Protein AF-A0A7S1BU25-F1 (afdb_monomer)

Radius of gyration: 15.6 Å; Cα contacts (8 Å, |Δi|>4): 231; chains: 1; bounding box: 51×34×41 Å

Organism: NCBI:txid216773

InterPro domains:
  IPR015943 WD40/YVTN repeat-like-containing domain superfamily [G3DSA:2.130.10.10] (1-112)
  IPR040251 Protein transport protein SEC31-like [PTHR13923] (1-105)

Solvent-accessible surface area (backbone atoms only — not comparable to full-atom values): 6545 Å² total; per-residue (Å²): 85,70,36,60,26,55,46,70,41,87,94,44,61,44,28,35,38,39,28,33,44,45,78,91,77,62,62,101,81,64,74,45,19,41,42,34,36,29,39,44,38,80,88,64,84,87,45,67,42,83,58,33,76,45,83,36,82,47,21,29,75,41,47,44,44,43,63,35,82,93,44,92,59,23,84,83,28,79,68,16,38,37,40,32,38,30,69,84,75,49,76,52,78,46,55,52,66,80,49,50,66,87,67,83,68,74,86,77,78,87,80,136

Sequence (112 aa):
SACLAWAPLKTHADVIAIGTKDSGGGGFDDYGGELELHSLDVGGTAGPRALSSVKTAARFSSLGWSSLSGSPASSSKPLGLLAGGMSDGVVNLWNPDSMLDHDATAAGHHVA

pLDDT: mean 83.81, std 18.07, range [31.42, 98.12]

Structure (mmCIF, N/CA/C/O backbone):
data_AF-A0A7S1BU25-F1
#
_entry.id   AF-A0A7S1BU25-F1
#
loop_
_atom_site.group_PDB
_atom_site.id
_atom_site.type_symbol
_atom_site.label_atom_id
_atom_site.label_alt_id
_atom_site.label_comp_id
_atom_site.label_asym_id
_atom_site.label_entity_id
_atom_site.label_seq_id
_atom_site.pdbx_PDB_ins_code
_atom_si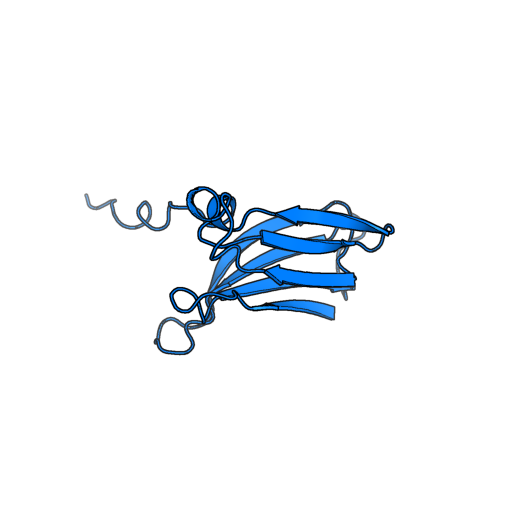te.Cartn_x
_atom_site.Cartn_y
_atom_site.Cartn_z
_atom_site.occupancy
_atom_site.B_iso_or_equiv
_atom_site.auth_seq_id
_atom_site.auth_comp_id
_atom_site.auth_asym_id
_atom_site.auth_atom_id
_atom_site.pdbx_PDB_model_num
ATOM 1 N N . SER A 1 1 ? 11.889 -10.522 -7.137 1.00 86.44 1 SER A N 1
ATOM 2 C CA . SER A 1 1 ? 11.761 -10.505 -5.665 1.00 86.44 1 SER A CA 1
ATOM 3 C C . SER A 1 1 ? 10.858 -9.335 -5.262 1.00 86.44 1 SER A C 1
ATOM 5 O O . SER A 1 1 ? 10.541 -8.515 -6.123 1.00 86.44 1 SER A O 1
ATOM 7 N N . ALA A 1 2 ? 10.429 -9.235 -4.000 1.00 92.50 2 ALA A N 1
ATOM 8 C CA . ALA A 1 2 ? 9.592 -8.133 -3.507 1.00 92.50 2 ALA A CA 1
ATOM 9 C C . ALA A 1 2 ? 10.020 -7.691 -2.096 1.00 92.50 2 ALA A C 1
ATOM 11 O O . ALA A 1 2 ? 10.656 -8.457 -1.368 1.00 92.50 2 ALA A O 1
ATOM 12 N N . CYS A 1 3 ? 9.689 -6.459 -1.708 1.00 95.75 3 CYS A N 1
ATOM 13 C CA . CYS A 1 3 ? 9.684 -6.019 -0.307 1.00 95.75 3 CYS A CA 1
ATOM 14 C C . CYS A 1 3 ? 8.260 -5.779 0.170 1.00 95.75 3 CYS A C 1
ATOM 16 O O . CYS A 1 3 ? 7.381 -5.487 -0.633 1.00 95.75 3 CYS A O 1
ATOM 18 N N . LEU A 1 4 ? 8.056 -5.874 1.481 1.00 96.94 4 LEU A N 1
ATOM 19 C CA . LEU A 1 4 ? 6.747 -5.711 2.093 1.00 96.94 4 LEU A CA 1
ATOM 20 C C . LEU A 1 4 ? 6.811 -4.840 3.344 1.00 96.94 4 LEU A C 1
ATOM 22 O O . LEU A 1 4 ? 7.846 -4.784 4.009 1.00 96.94 4 LEU A O 1
ATOM 26 N N . ALA A 1 5 ? 5.688 -4.210 3.672 1.00 97.75 5 ALA A N 1
ATOM 27 C CA . ALA A 1 5 ? 5.448 -3.566 4.957 1.00 97.75 5 ALA A CA 1
ATOM 28 C C . ALA A 1 5 ? 4.029 -3.885 5.439 1.00 97.75 5 ALA A C 1
ATOM 30 O O . ALA A 1 5 ? 3.083 -3.884 4.655 1.00 97.75 5 ALA A O 1
ATOM 31 N N . TRP A 1 6 ? 3.887 -4.150 6.734 1.00 96.44 6 TRP A N 1
ATOM 32 C CA . TRP A 1 6 ? 2.594 -4.406 7.368 1.00 96.44 6 TRP A CA 1
ATOM 33 C C . TRP A 1 6 ? 1.898 -3.104 7.739 1.00 96.44 6 TRP A C 1
ATOM 35 O O . TRP A 1 6 ? 2.559 -2.171 8.198 1.00 96.44 6 TRP A O 1
ATOM 45 N N . ALA A 1 7 ? 0.572 -3.064 7.612 1.00 94.62 7 ALA A N 1
ATOM 46 C CA . ALA A 1 7 ? -0.216 -1.961 8.140 1.00 94.62 7 ALA A CA 1
ATOM 47 C C . ALA A 1 7 ? -0.006 -1.846 9.665 1.00 94.62 7 ALA A C 1
ATOM 49 O O . ALA A 1 7 ? -0.218 -2.812 10.401 1.00 94.62 7 ALA A O 1
ATOM 50 N N . PRO A 1 8 ? 0.378 -0.671 10.193 1.00 91.19 8 PRO A N 1
ATOM 51 C CA . PRO A 1 8 ? 0.704 -0.490 11.608 1.00 91.19 8 PRO A CA 1
ATOM 52 C C . PRO A 1 8 ? -0.549 -0.259 12.476 1.00 91.19 8 PRO A C 1
ATOM 54 O O . PRO A 1 8 ? -0.501 0.470 13.469 1.00 91.19 8 PRO A O 1
ATOM 57 N N . LEU A 1 9 ? -1.700 -0.823 12.088 1.00 84.50 9 LEU A N 1
ATOM 58 C CA . LEU A 1 9 ? -3.014 -0.505 12.650 1.00 84.50 9 LEU A CA 1
ATOM 59 C C . LEU A 1 9 ? -3.795 -1.761 13.010 1.00 84.50 9 LEU A C 1
ATOM 61 O O . LEU A 1 9 ? -3.917 -2.685 12.217 1.00 84.50 9 LEU A O 1
ATOM 65 N N . LYS A 1 10 ? -4.405 -1.753 14.200 1.00 81.94 10 LYS A N 1
ATOM 66 C CA . LYS A 1 10 ? -5.177 -2.895 14.714 1.00 81.94 10 LYS A CA 1
ATOM 67 C C . LYS A 1 10 ? -6.395 -3.241 13.854 1.00 81.94 10 LYS A C 1
ATOM 69 O O . LYS A 1 10 ? -6.753 -4.406 13.772 1.00 81.94 10 LYS A O 1
ATOM 74 N N . THR A 1 11 ? -7.035 -2.243 13.244 1.00 81.06 11 THR A N 1
ATOM 75 C CA . THR A 1 11 ? -8.255 -2.426 12.439 1.00 81.06 11 THR A CA 1
ATOM 76 C C . THR A 1 11 ? -7.993 -2.993 11.046 1.00 81.06 11 THR A C 1
ATOM 78 O O . THR A 1 11 ? -8.934 -3.450 10.416 1.00 81.06 11 THR A O 1
ATOM 81 N N . HIS A 1 12 ? -6.740 -2.970 10.585 1.00 83.44 12 HIS A N 1
ATOM 82 C CA . HIS A 1 12 ? -6.308 -3.458 9.271 1.00 83.44 12 HIS A CA 1
ATOM 83 C C . HIS A 1 12 ? -5.047 -4.320 9.418 1.00 83.44 12 HIS A C 1
ATOM 85 O O . HIS A 1 12 ? -4.138 -4.260 8.597 1.00 83.44 12 HIS A O 1
ATOM 91 N N . ALA A 1 13 ? -4.951 -5.076 10.516 1.00 86.38 13 ALA A N 1
ATOM 92 C CA . ALA A 1 13 ? -3.741 -5.817 10.879 1.00 86.38 13 ALA A CA 1
ATOM 93 C C . ALA A 1 13 ? -3.398 -6.952 9.893 1.00 86.38 13 AL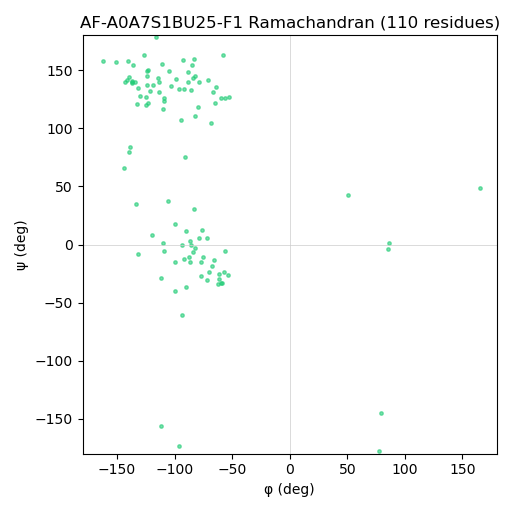A A C 1
ATOM 95 O O . ALA A 1 13 ? -2.301 -7.501 9.941 1.00 86.38 13 ALA A O 1
ATOM 96 N N . ASP A 1 14 ? -4.333 -7.307 9.015 1.00 92.19 14 ASP A N 1
ATOM 97 C CA . ASP A 1 14 ? -4.193 -8.284 7.941 1.00 92.19 14 ASP A CA 1
ATOM 98 C C . ASP A 1 14 ? -3.787 -7.653 6.597 1.00 92.19 14 ASP A C 1
ATOM 100 O O . ASP A 1 14 ? -3.640 -8.377 5.613 1.00 92.19 14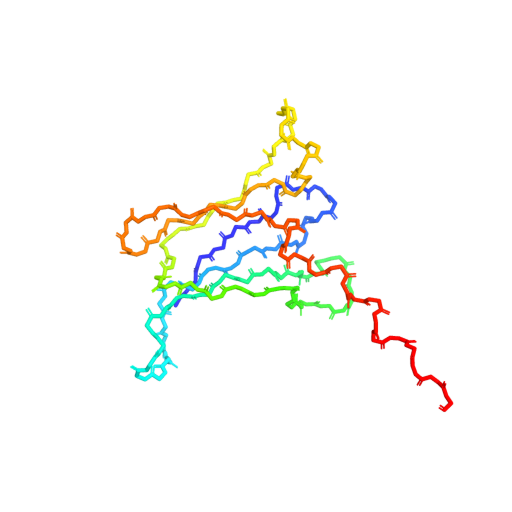 ASP A O 1
ATOM 104 N N . VAL A 1 15 ? -3.613 -6.328 6.536 1.00 94.88 15 VAL A N 1
ATOM 105 C CA . VAL A 1 15 ? -3.235 -5.621 5.310 1.00 94.88 15 VAL A CA 1
ATOM 106 C C . VAL A 1 15 ? -1.719 -5.476 5.211 1.00 94.88 15 VAL A C 1
ATOM 108 O O . VAL A 1 15 ? -1.039 -5.052 6.151 1.00 94.88 15 VAL A O 1
ATOM 111 N N . ILE A 1 16 ? -1.190 -5.783 4.030 1.00 96.94 16 ILE A N 1
ATOM 112 C CA . ILE A 1 16 ? 0.213 -5.584 3.670 1.00 96.94 16 ILE A CA 1
ATOM 113 C C . ILE A 1 16 ? 0.331 -4.717 2.424 1.00 96.94 16 ILE A C 1
ATOM 115 O O . ILE A 1 16 ? -0.523 -4.750 1.540 1.00 96.94 16 ILE A O 1
ATOM 119 N N . ALA A 1 17 ? 1.424 -3.972 2.349 1.00 97.56 17 ALA A N 1
ATOM 120 C CA . ALA A 1 17 ? 1.875 -3.317 1.137 1.00 97.56 17 ALA A CA 1
ATOM 121 C C . ALA A 1 17 ? 3.047 -4.106 0.542 1.00 97.56 17 ALA A C 1
ATOM 123 O O . ALA A 1 17 ? 3.936 -4.531 1.286 1.00 97.56 17 ALA A O 1
ATOM 124 N N . ILE A 1 18 ? 3.054 -4.302 -0.775 1.00 97.12 18 ILE A N 1
ATOM 125 C CA . ILE A 1 18 ? 4.063 -5.067 -1.514 1.00 97.12 18 ILE A CA 1
ATOM 126 C C . ILE A 1 18 ? 4.642 -4.175 -2.609 1.00 97.12 18 ILE A C 1
ATOM 128 O O . ILE A 1 18 ? 3.903 -3.606 -3.401 1.00 97.12 18 ILE A O 1
ATOM 132 N N . GLY A 1 19 ? 5.967 -4.048 -2.642 1.00 95.94 19 GLY A N 1
ATOM 133 C CA . GLY A 1 19 ? 6.696 -3.317 -3.676 1.00 95.94 19 GLY A CA 1
ATOM 134 C C . GLY A 1 19 ? 7.555 -4.253 -4.522 1.00 95.94 19 GLY A C 1
ATOM 135 O O . GLY A 1 19 ? 8.326 -5.057 -3.979 1.00 95.94 19 GLY A O 1
ATOM 136 N N . THR A 1 20 ? 7.470 -4.138 -5.847 1.00 93.12 20 THR A N 1
ATOM 137 C CA . THR A 1 20 ? 8.316 -4.910 -6.773 1.00 93.12 20 THR A CA 1
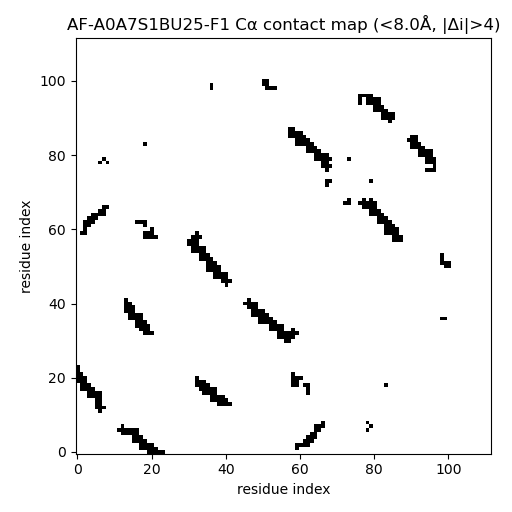ATOM 138 C C . THR A 1 20 ? 9.789 -4.516 -6.628 1.00 93.12 20 THR A C 1
ATOM 140 O O . THR A 1 20 ? 10.136 -3.357 -6.849 1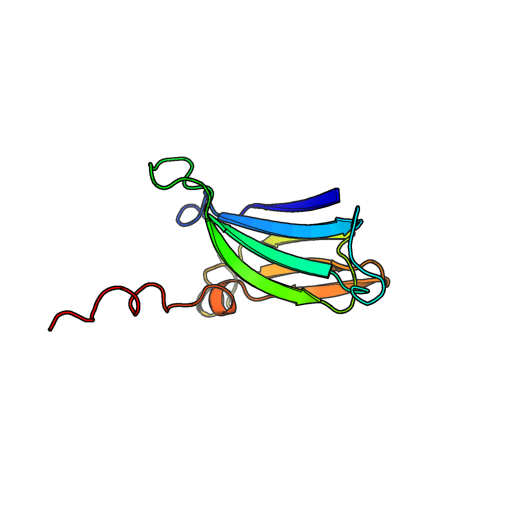.00 93.12 20 THR A O 1
ATOM 143 N N . LYS A 1 21 ? 10.668 -5.480 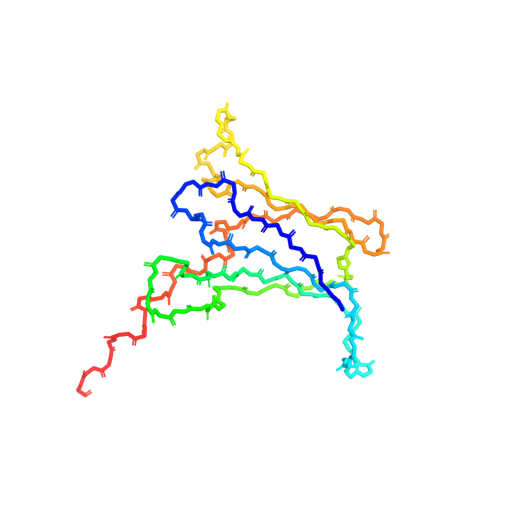-6.311 1.00 85.75 21 LYS A N 1
ATOM 144 C CA . LYS A 1 21 ? 12.132 -5.283 -6.241 1.00 85.75 21 LYS A CA 1
ATOM 145 C C . LYS A 1 21 ? 12.830 -5.636 -7.546 1.00 85.75 21 LYS A C 1
ATOM 147 O O . LYS A 1 21 ? 13.431 -4.786 -8.189 1.00 85.75 21 LYS A O 1
ATOM 152 N N . ASP A 1 22 ? 12.685 -6.895 -7.949 1.00 77.25 22 ASP A N 1
ATOM 153 C CA . ASP A 1 22 ? 13.288 -7.443 -9.164 1.00 77.25 22 ASP A CA 1
ATOM 154 C C . ASP A 1 22 ? 12.207 -8.158 -9.969 1.00 77.25 22 ASP A C 1
ATOM 156 O O . ASP A 1 22 ? 11.526 -9.042 -9.435 1.00 77.25 22 ASP A O 1
ATOM 160 N N . SER A 1 23 ? 12.066 -7.826 -11.249 1.00 62.47 23 SER A N 1
ATOM 161 C CA . SER A 1 23 ? 11.196 -8.567 -12.160 1.00 62.47 23 SER A CA 1
ATOM 162 C C . SER A 1 23 ? 11.940 -9.801 -12.674 1.00 62.47 23 SER A C 1
ATOM 164 O O . SER A 1 23 ? 12.870 -9.682 -13.467 1.00 62.47 23 SER A O 1
ATOM 166 N N . GLY A 1 24 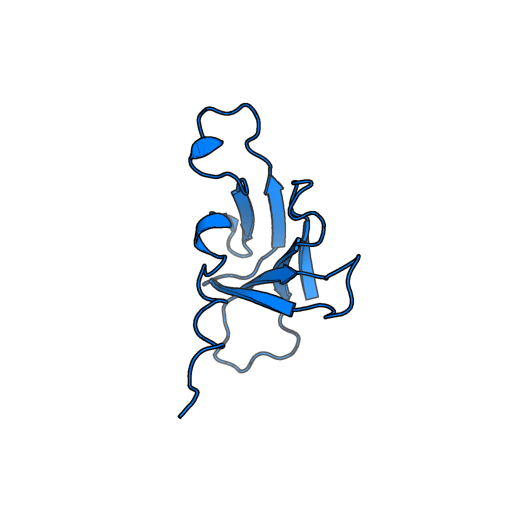? 11.518 -10.994 -12.256 1.00 54.12 24 GLY A N 1
ATOM 167 C CA . GLY A 1 24 ? 12.001 -12.264 -12.816 1.00 54.12 24 GLY A CA 1
ATOM 168 C C . GLY A 1 24 ? 11.414 -12.612 -14.192 1.00 54.12 24 GLY A C 1
ATOM 169 O O . GLY A 1 24 ? 11.541 -13.754 -14.615 1.00 54.12 24 GLY A O 1
ATOM 170 N N . GLY A 1 25 ? 10.740 -11.676 -14.872 1.00 52.53 25 GLY A N 1
ATOM 171 C CA . GLY A 1 25 ? 10.053 -11.964 -16.135 1.00 52.53 25 GLY A CA 1
ATOM 172 C C . GLY A 1 25 ? 9.052 -10.899 -16.584 1.00 52.53 25 GLY A C 1
ATOM 173 O O . GLY A 1 25 ? 7.921 -11.241 -16.903 1.00 52.53 25 GLY A O 1
ATOM 174 N N . GLY A 1 26 ? 9.442 -9.621 -16.586 1.00 54.44 26 GLY A N 1
ATOM 175 C CA . GLY A 1 26 ? 8.676 -8.572 -17.272 1.00 54.44 26 GLY A CA 1
ATOM 176 C C . GLY A 1 26 ? 9.140 -8.454 -18.723 1.00 54.44 26 GLY A C 1
ATOM 177 O O . GLY A 1 26 ? 10.338 -8.579 -18.986 1.00 54.44 26 GLY A O 1
ATOM 178 N N . GLY A 1 27 ? 8.211 -8.255 -19.662 1.00 54.62 27 GLY A N 1
ATOM 179 C CA . GLY A 1 27 ? 8.538 -7.988 -21.067 1.00 54.62 27 GLY A CA 1
ATOM 180 C C . GLY A 1 27 ? 9.422 -6.747 -21.214 1.00 54.62 27 GLY A C 1
ATOM 181 O O . GLY A 1 27 ? 9.511 -5.932 -20.299 1.00 54.62 27 GLY A O 1
ATOM 182 N N . PHE A 1 28 ? 10.070 -6.598 -22.372 1.00 55.88 28 PHE A N 1
ATOM 183 C CA . PHE A 1 28 ? 11.086 -5.570 -22.642 1.00 55.88 28 PHE A CA 1
ATOM 184 C C . PHE A 1 28 ? 10.637 -4.107 -22.426 1.00 55.88 28 PHE A C 1
ATOM 186 O O . PHE A 1 28 ? 11.494 -3.233 -22.502 1.00 55.88 28 PHE A O 1
ATOM 193 N N . ASP A 1 29 ? 9.357 -3.854 -22.123 1.00 59.41 29 ASP A N 1
ATOM 194 C CA . ASP A 1 29 ? 8.750 -2.535 -21.905 1.00 59.41 29 ASP A CA 1
ATOM 195 C C . ASP A 1 29 ? 8.356 -2.232 -20.435 1.00 59.41 29 ASP A C 1
ATOM 197 O O . ASP A 1 29 ? 7.990 -1.097 -20.128 1.00 59.41 29 ASP A O 1
ATOM 201 N N . ASP A 1 30 ? 8.465 -3.185 -19.494 1.00 63.53 30 ASP A N 1
ATOM 202 C CA . ASP A 1 30 ? 8.154 -2.963 -18.063 1.00 63.53 30 ASP A CA 1
ATOM 203 C C . ASP A 1 30 ? 9.405 -2.515 -17.272 1.00 63.53 30 ASP A C 1
ATOM 205 O O . ASP A 1 30 ? 10.034 -3.267 -16.517 1.00 63.53 30 ASP A O 1
ATOM 209 N N . TYR A 1 31 ? 9.793 -1.248 -17.448 1.00 65.75 31 TYR A N 1
ATOM 210 C CA . TYR A 1 31 ? 10.944 -0.649 -16.746 1.00 65.75 31 TYR A CA 1
ATOM 211 C C . TYR A 1 31 ? 10.639 -0.152 -15.322 1.00 65.75 31 TYR A C 1
ATOM 213 O O . TYR A 1 31 ? 11.549 0.285 -14.618 1.00 65.75 31 TYR A O 1
ATOM 221 N N . GLY A 1 32 ? 9.385 -0.251 -14.881 1.00 80.69 32 GLY A N 1
ATOM 222 C CA . GLY A 1 32 ? 8.919 0.255 -13.594 1.00 80.69 32 GLY A CA 1
ATOM 223 C C . GLY A 1 32 ? 8.861 -0.772 -12.463 1.00 80.69 32 GLY A C 1
ATOM 224 O O . GLY A 1 32 ? 9.300 -1.921 -12.579 1.00 80.69 32 GLY A O 1
ATOM 225 N N . GLY A 1 33 ? 8.303 -0.318 -11.345 1.00 89.69 33 GLY A N 1
ATOM 226 C CA . GLY A 1 33 ? 7.832 -1.161 -10.252 1.00 89.69 33 GLY A CA 1
ATOM 227 C C . GLY A 1 33 ? 6.323 -1.026 -10.073 1.00 89.69 33 GLY A C 1
ATOM 228 O O . GLY A 1 33 ? 5.658 -0.253 -10.765 1.00 89.69 33 GLY A O 1
ATOM 229 N N . GLU A 1 34 ? 5.787 -1.771 -9.120 1.00 93.56 34 GLU A N 1
ATOM 230 C CA . GLU A 1 34 ? 4.390 -1.688 -8.720 1.00 93.56 34 GLU A CA 1
ATOM 231 C C . GLU A 1 34 ? 4.301 -1.721 -7.192 1.00 93.56 34 GLU A C 1
ATOM 233 O O . GLU A 1 34 ? 5.088 -2.409 -6.530 1.00 93.56 34 GLU A O 1
ATOM 238 N N . LEU A 1 35 ? 3.392 -0.912 -6.644 1.00 96.06 35 LEU A N 1
ATOM 239 C CA . LEU A 1 35 ? 3.004 -0.913 -5.239 1.00 96.06 35 LEU A CA 1
ATOM 240 C C . LEU A 1 35 ? 1.584 -1.452 -5.119 1.00 96.06 35 LEU A C 1
ATOM 242 O O . LEU A 1 35 ? 0.642 -0.804 -5.571 1.00 96.06 35 LEU A O 1
ATOM 246 N N . GLU A 1 36 ? 1.432 -2.579 -4.442 1.00 96.06 36 GLU A N 1
ATOM 247 C CA . GLU A 1 36 ? 0.146 -3.241 -4.236 1.00 96.06 36 GLU A CA 1
ATOM 248 C C . GLU A 1 36 ? -0.234 -3.223 -2.752 1.00 96.06 36 GLU A C 1
ATOM 250 O O . GLU A 1 36 ? 0.627 -3.378 -1.885 1.00 96.06 36 GLU A O 1
ATOM 255 N N . LEU A 1 37 ? -1.525 -3.062 -2.445 1.00 96.44 37 LEU A N 1
ATOM 256 C CA . LEU A 1 37 ? -2.080 -3.282 -1.103 1.00 96.44 37 LEU A CA 1
ATOM 257 C C . LEU A 1 37 ? -2.939 -4.533 -1.122 1.00 96.44 37 LEU A C 1
ATOM 259 O O . LEU A 1 37 ? -3.842 -4.639 -1.949 1.00 96.44 37 LEU A O 1
ATOM 263 N N . HIS A 1 38 ? -2.672 -5.480 -0.232 1.00 95.56 38 HIS A N 1
ATOM 264 C CA . HIS A 1 38 ? -3.382 -6.754 -0.158 1.00 95.56 38 HIS A CA 1
ATOM 265 C C . HIS A 1 38 ? -3.964 -6.941 1.240 1.00 95.56 38 HIS A C 1
ATOM 267 O O . HIS A 1 38 ? -3.267 -6.712 2.225 1.00 95.56 38 HIS A O 1
ATOM 273 N N . SER A 1 39 ? -5.208 -7.412 1.328 1.00 94.38 39 SER A N 1
ATOM 274 C CA . SER A 1 39 ? -5.723 -8.043 2.547 1.00 94.38 39 SER A CA 1
ATOM 275 C C . SER A 1 39 ? -5.342 -9.513 2.491 1.00 94.38 39 SER A C 1
ATOM 277 O O . SER A 1 39 ? -5.494 -10.160 1.455 1.00 94.38 39 SER A O 1
ATOM 279 N N . LEU A 1 40 ? -4.801 -10.032 3.585 1.00 94.38 40 LEU A N 1
ATOM 280 C CA . LEU A 1 40 ? -4.467 -11.445 3.723 1.00 94.38 40 LEU A CA 1
ATOM 281 C C . LEU A 1 40 ? -5.611 -12.259 4.329 1.00 94.38 40 LEU A C 1
ATOM 283 O O . LEU A 1 40 ? -5.540 -13.485 4.299 1.00 94.38 40 LEU A O 1
ATOM 287 N N . ASP A 1 41 ? -6.625 -11.589 4.885 1.00 90.44 41 ASP A N 1
ATOM 288 C CA . ASP A 1 41 ? -7.763 -12.210 5.561 1.00 90.44 41 ASP A CA 1
ATOM 289 C C . ASP A 1 41 ? -7.328 -13.247 6.618 1.00 90.44 41 ASP A C 1
ATOM 291 O O . ASP A 1 41 ? -7.874 -14.342 6.720 1.00 90.44 41 ASP A O 1
ATOM 295 N N . VAL A 1 42 ? -6.297 -12.913 7.413 1.00 86.50 42 VAL A N 1
ATOM 296 C CA . VAL A 1 42 ? -5.610 -13.843 8.344 1.00 86.50 42 VAL A CA 1
ATOM 297 C C . VAL A 1 42 ? -6.563 -14.489 9.365 1.00 86.50 42 VAL A C 1
ATOM 299 O O . VAL A 1 42 ? -6.265 -15.557 9.897 1.00 86.50 42 VAL A O 1
ATOM 302 N N . GLY A 1 43 ? -7.705 -13.857 9.647 1.00 83.31 43 GLY A N 1
ATOM 303 C CA . GLY A 1 43 ? -8.739 -14.372 10.549 1.00 83.31 43 GLY A CA 1
ATOM 304 C C . GLY A 1 43 ? -10.042 -14.801 9.870 1.00 83.31 43 GLY A C 1
ATOM 305 O O . GLY A 1 43 ? -10.975 -15.171 10.583 1.00 83.31 43 GLY A O 1
ATOM 306 N N . GLY A 1 44 ? -10.142 -14.716 8.542 1.00 85.94 44 GLY A N 1
ATOM 307 C CA . GLY A 1 44 ? -11.372 -14.996 7.805 1.00 85.94 44 GLY A CA 1
ATOM 308 C C . GLY A 1 44 ? -11.304 -16.246 6.932 1.00 85.94 44 GLY A C 1
ATOM 309 O O . GLY A 1 44 ? -10.587 -17.204 7.218 1.00 85.94 44 GLY A O 1
ATOM 310 N N . THR A 1 45 ? -12.152 -16.271 5.904 1.00 90.31 45 THR A N 1
ATOM 311 C CA . THR A 1 45 ? -12.368 -17.434 5.018 1.00 90.31 45 THR A CA 1
ATOM 312 C C . THR A 1 45 ? -12.328 -17.086 3.530 1.00 90.31 45 THR A C 1
ATOM 314 O O . THR A 1 45 ? -12.341 -17.989 2.696 1.00 90.31 45 THR A O 1
ATOM 317 N N . ALA A 1 46 ? -12.275 -15.798 3.187 1.00 89.75 46 ALA A N 1
ATOM 318 C CA . ALA A 1 46 ? -12.199 -15.314 1.814 1.00 89.75 46 ALA A CA 1
ATOM 319 C C . ALA A 1 46 ? -10.784 -15.474 1.236 1.00 89.75 46 ALA A C 1
ATOM 321 O O . ALA A 1 46 ? -10.632 -15.650 0.028 1.00 89.75 46 ALA A O 1
ATOM 322 N N . GLY A 1 47 ? -9.767 -15.467 2.104 1.00 89.81 47 GLY A N 1
ATOM 323 C CA . GLY A 1 47 ? -8.364 -15.606 1.727 1.00 89.81 47 GLY A CA 1
ATOM 324 C C . GLY A 1 47 ? -7.753 -14.319 1.154 1.00 89.81 47 GLY A C 1
ATOM 325 O O . GLY A 1 47 ? -8.416 -13.280 1.095 1.00 89.81 47 GLY A O 1
ATOM 326 N N . PRO A 1 48 ? -6.472 -14.363 0.738 1.00 92.94 48 PRO A N 1
ATOM 327 C CA . PRO A 1 48 ? -5.758 -13.171 0.300 1.00 92.94 48 PRO A CA 1
ATOM 328 C C . PRO A 1 48 ? -6.353 -12.542 -0.965 1.00 92.94 48 PRO A C 1
ATOM 330 O O . PRO A 1 48 ? -6.609 -13.235 -1.950 1.00 92.94 48 PRO A O 1
ATOM 333 N N . ARG A 1 49 ? -6.504 -11.214 -0.973 1.00 93.75 49 ARG A N 1
ATOM 334 C CA . ARG A 1 49 ? -7.046 -10.451 -2.105 1.00 93.75 49 ARG A CA 1
ATOM 335 C C . ARG A 1 49 ? -6.340 -9.108 -2.280 1.00 93.75 49 ARG A C 1
ATOM 337 O O . ARG A 1 49 ? -6.103 -8.386 -1.311 1.00 93.75 49 ARG A O 1
ATOM 344 N N . ALA A 1 50 ? -6.088 -8.741 -3.536 1.00 93.56 50 ALA A N 1
ATOM 345 C CA . ALA A 1 50 ? -5.627 -7.407 -3.903 1.00 93.56 50 ALA A CA 1
ATOM 346 C C . ALA A 1 50 ? -6.710 -6.348 -3.622 1.00 93.56 50 ALA A C 1
ATOM 348 O O . ALA A 1 50 ? -7.882 -6.511 -3.979 1.00 93.56 50 ALA A O 1
ATOM 349 N N . LEU A 1 51 ? -6.310 -5.270 -2.956 1.00 93.94 51 LEU A N 1
ATOM 350 C CA . LEU A 1 51 ? -7.147 -4.117 -2.628 1.00 93.94 51 LEU A CA 1
ATOM 351 C C . LEU A 1 51 ? -6.911 -2.969 -3.609 1.00 93.94 51 LEU A C 1
ATOM 353 O O . LEU A 1 51 ? -7.867 -2.315 -4.006 1.00 93.94 51 LEU A O 1
ATOM 357 N N . SER A 1 52 ? -5.656 -2.732 -3.995 1.00 94.50 52 SER A N 1
ATOM 358 C CA . SER A 1 52 ? -5.275 -1.647 -4.903 1.00 94.50 52 SER A CA 1
ATOM 359 C C . SER A 1 52 ? -3.889 -1.872 -5.495 1.00 94.50 52 SER A C 1
ATOM 361 O O . SER A 1 52 ? -3.060 -2.518 -4.850 1.00 94.50 52 SER A O 1
ATOM 363 N N . SER A 1 53 ? -3.602 -1.243 -6.636 1.00 93.69 53 SER A N 1
ATOM 364 C CA . SER A 1 53 ? -2.265 -1.210 -7.232 1.00 93.69 53 SER A CA 1
ATOM 365 C C . SER A 1 53 ? -1.924 0.163 -7.825 1.00 93.69 53 SER A C 1
ATOM 367 O O . SER A 1 53 ? -2.788 0.837 -8.388 1.00 93.69 53 SER A O 1
ATOM 369 N N . VAL A 1 54 ? -0.657 0.572 -7.714 1.00 93.69 54 VAL A N 1
ATOM 370 C CA . VAL A 1 54 ? -0.103 1.790 -8.317 1.00 93.69 54 VAL A CA 1
ATOM 371 C C . VAL A 1 54 ? 1.220 1.474 -9.014 1.00 93.69 54 VAL A C 1
ATOM 373 O O . VAL A 1 54 ? 2.191 1.066 -8.376 1.00 93.69 54 VAL A O 1
ATOM 376 N N . LYS A 1 55 ? 1.291 1.741 -10.324 1.00 92.56 55 LYS A N 1
ATOM 377 C CA . LYS A 1 55 ? 2.540 1.644 -11.094 1.00 92.56 55 LYS A CA 1
ATOM 378 C C . LYS A 1 55 ? 3.508 2.767 -10.729 1.00 92.56 55 LYS A C 1
ATOM 380 O O . LYS A 1 55 ? 3.112 3.922 -10.566 1.00 92.56 55 LYS A O 1
ATOM 385 N N . THR A 1 56 ? 4.793 2.442 -10.666 1.00 92.50 56 THR A N 1
ATOM 386 C CA . THR A 1 56 ? 5.877 3.380 -10.361 1.00 92.50 56 THR A CA 1
ATOM 387 C C . THR A 1 56 ? 6.925 3.377 -11.466 1.00 92.50 56 THR A C 1
ATOM 389 O O . THR A 1 56 ? 7.182 2.359 -12.102 1.00 92.50 56 THR A O 1
ATOM 392 N N . ALA A 1 57 ? 7.574 4.522 -11.685 1.00 90.38 57 ALA A N 1
ATOM 393 C CA . ALA A 1 57 ? 8.611 4.656 -12.712 1.00 90.38 57 ALA A CA 1
ATOM 394 C C . ALA A 1 57 ? 9.907 3.888 -12.379 1.00 90.38 57 ALA A C 1
ATOM 396 O O . ALA A 1 57 ? 10.656 3.533 -13.281 1.00 90.38 57 ALA A O 1
ATOM 397 N N . ALA A 1 58 ? 10.155 3.623 -11.094 1.00 92.31 58 ALA A N 1
ATOM 398 C CA . ALA A 1 58 ? 11.306 2.879 -10.589 1.00 92.31 58 ALA A CA 1
ATOM 399 C C . ALA A 1 58 ? 10.852 1.724 -9.687 1.00 92.31 58 ALA A C 1
ATOM 401 O O . ALA A 1 58 ? 9.718 1.717 -9.199 1.00 92.31 58 ALA A O 1
ATOM 402 N N . ARG A 1 59 ? 11.742 0.758 -9.444 1.00 93.44 59 ARG A N 1
ATOM 403 C CA . ARG A 1 59 ? 11.485 -0.391 -8.562 1.00 93.44 59 ARG A CA 1
ATOM 404 C C . ARG A 1 59 ? 11.737 -0.032 -7.105 1.00 93.44 59 ARG A C 1
ATOM 406 O O . ARG A 1 59 ? 12.455 0.918 -6.803 1.00 93.44 59 ARG A O 1
ATOM 413 N N . PHE A 1 60 ? 11.164 -0.805 -6.195 1.00 95.38 60 PHE A N 1
ATOM 414 C CA . PHE A 1 60 ? 11.376 -0.638 -4.764 1.00 95.38 60 PHE A CA 1
ATOM 415 C C . PHE A 1 60 ? 12.670 -1.327 -4.333 1.00 95.38 60 PHE A C 1
ATOM 417 O O . PHE A 1 60 ? 13.022 -2.385 -4.831 1.00 95.38 60 PHE A O 1
ATOM 424 N N . SER A 1 61 ? 13.370 -0.756 -3.364 1.00 95.69 61 SER A N 1
ATOM 425 C CA . SER A 1 61 ? 14.495 -1.371 -2.644 1.00 95.69 61 SER A CA 1
ATOM 426 C C . SER A 1 61 ? 14.131 -1.651 -1.181 1.00 95.69 61 SER A C 1
ATOM 428 O O . SER A 1 61 ? 14.605 -2.620 -0.577 1.00 95.69 61 SER A O 1
ATOM 430 N N . SER A 1 62 ? 13.225 -0.848 -0.625 1.00 97.12 62 SER A N 1
ATOM 431 C CA . SER A 1 62 ? 12.676 -0.979 0.719 1.00 97.12 62 SER A CA 1
ATOM 432 C C . SER A 1 62 ? 11.259 -0.415 0.772 1.00 97.12 62 SER A C 1
ATOM 434 O O . SER A 1 62 ? 10.874 0.418 -0.051 1.00 97.12 62 SER A O 1
ATOM 436 N N . LEU A 1 63 ? 10.493 -0.877 1.757 1.00 98.12 63 LEU A N 1
ATOM 437 C CA . LEU A 1 63 ? 9.154 -0.390 2.045 1.00 98.12 63 LEU A CA 1
ATOM 438 C C . LEU A 1 63 ? 9.002 -0.234 3.560 1.00 98.12 63 LEU A C 1
ATOM 440 O O . LEU A 1 63 ? 9.476 -1.081 4.319 1.00 98.12 63 LEU A O 1
ATOM 444 N N . GLY A 1 64 ? 8.338 0.829 3.996 1.00 98.06 64 GLY A N 1
ATOM 445 C CA . GLY A 1 64 ? 7.982 1.061 5.390 1.00 98.06 64 GLY A CA 1
ATOM 446 C C . GLY A 1 64 ? 6.592 1.670 5.492 1.00 98.06 64 GLY A C 1
ATOM 447 O O . GLY A 1 64 ? 6.226 2.519 4.684 1.00 98.06 64 GLY A O 1
ATOM 448 N N . TRP A 1 65 ? 5.826 1.250 6.494 1.00 97.19 65 TRP A N 1
ATOM 449 C CA . TRP A 1 65 ? 4.489 1.769 6.761 1.00 97.19 65 TRP A CA 1
ATOM 450 C C . TRP A 1 65 ? 4.436 2.273 8.199 1.00 97.19 65 TRP A C 1
ATOM 452 O O . TRP A 1 65 ? 4.687 1.519 9.139 1.00 97.19 65 TRP A O 1
ATOM 462 N N . SER A 1 66 ? 4.153 3.561 8.372 1.00 94.44 66 SER A N 1
ATOM 463 C CA . SER A 1 66 ? 4.115 4.203 9.684 1.00 94.44 66 SER A CA 1
ATOM 464 C C . SER A 1 66 ? 2.711 4.654 10.057 1.00 94.44 66 SER A C 1
ATOM 466 O O . SER A 1 66 ? 1.983 5.195 9.225 1.00 94.44 66 SER A O 1
ATOM 468 N N . SER A 1 67 ? 2.354 4.458 11.328 1.00 91.62 67 SER A N 1
ATOM 469 C CA . SER A 1 67 ? 1.159 5.050 11.918 1.00 91.62 67 SER A CA 1
ATOM 470 C C . SER A 1 67 ? 1.445 6.508 12.254 1.00 91.62 67 SER A C 1
ATOM 472 O O . SER A 1 67 ? 2.512 6.845 12.765 1.00 91.62 67 SER A O 1
ATOM 474 N N . LEU A 1 68 ? 0.469 7.377 12.007 1.00 88.94 68 LEU A N 1
ATOM 475 C CA . LEU A 1 68 ? 0.528 8.779 12.415 1.00 88.94 68 LEU A CA 1
ATOM 476 C C . LEU A 1 68 ? -0.273 9.044 13.697 1.00 88.94 68 LEU A C 1
ATOM 478 O O . LEU A 1 68 ? -0.578 10.196 13.994 1.00 88.94 68 LEU A O 1
ATOM 482 N N . SER A 1 69 ? -0.604 8.001 14.466 1.00 85.44 69 SER A N 1
ATOM 483 C CA . SER A 1 69 ? -1.311 8.140 15.743 1.00 85.44 69 SER A CA 1
ATOM 484 C C . SER A 1 69 ? -0.599 9.140 16.660 1.00 85.44 69 SER A C 1
ATOM 486 O O . SER A 1 69 ? 0.593 9.013 16.929 1.00 85.44 69 SER A O 1
ATOM 488 N N . GLY A 1 70 ? -1.336 10.137 17.151 1.00 84.06 70 GLY A N 1
ATOM 489 C CA . GLY A 1 70 ? -0.800 11.211 17.998 1.00 84.06 70 GLY A CA 1
ATOM 490 C C . GLY A 1 70 ? -0.188 12.397 17.239 1.00 84.06 70 GLY A C 1
ATOM 491 O O . GLY A 1 70 ? 0.177 13.386 17.869 1.00 84.06 70 GLY A O 1
ATOM 492 N N . SER A 1 71 ? -0.113 12.348 15.906 1.00 86.94 71 SER A N 1
ATOM 493 C CA . SER A 1 71 ? 0.248 13.493 15.060 1.00 86.94 71 SER A CA 1
ATOM 494 C C . SER A 1 71 ? -0.992 14.316 14.678 1.00 86.94 71 SER A C 1
ATOM 496 O O . SER A 1 71 ? -2.053 13.730 14.442 1.00 86.94 71 SER A O 1
ATOM 498 N N . PRO A 1 72 ? -0.882 15.650 14.492 1.00 86.56 72 PRO A N 1
ATOM 499 C CA . PRO A 1 72 ? -1.951 16.465 13.903 1.00 86.56 72 PRO A CA 1
ATOM 500 C C . PRO A 1 72 ? -2.439 15.947 12.542 1.00 86.56 72 PRO A C 1
ATOM 502 O O . PRO A 1 72 ? -3.586 16.164 12.167 1.00 86.56 72 PRO A O 1
ATOM 505 N N . ALA A 1 73 ? -1.583 15.230 11.805 1.00 83.19 73 ALA A N 1
ATOM 506 C CA . ALA A 1 73 ? -1.928 14.642 10.515 1.00 83.19 73 ALA A CA 1
ATOM 507 C C . ALA A 1 73 ? -2.809 13.380 10.616 1.00 83.19 73 ALA A C 1
ATOM 509 O O . ALA A 1 73 ? -3.334 12.944 9.589 1.00 83.19 73 ALA A O 1
ATOM 510 N N . SER A 1 74 ? -2.995 12.810 11.816 1.00 83.94 74 SER A N 1
ATOM 511 C CA . SER A 1 74 ? -3.691 11.532 12.033 1.00 83.94 74 SER A CA 1
ATOM 512 C C . SER A 1 74 ? -5.137 11.526 11.537 1.00 83.94 74 SER A C 1
ATOM 514 O O . SER A 1 74 ? -5.607 10.488 11.089 1.00 83.94 74 SER A O 1
ATOM 516 N N . SER A 1 75 ? -5.849 12.655 11.607 1.00 84.56 75 SER A N 1
ATOM 517 C CA . SER A 1 75 ? -7.237 12.751 11.130 1.00 84.56 75 SER A CA 1
ATOM 518 C C . SER A 1 75 ? -7.339 12.725 9.605 1.00 84.56 75 SER A C 1
ATOM 520 O O . SER A 1 75 ? -8.323 12.239 9.063 1.00 84.56 75 SER A O 1
ATOM 522 N N . SER A 1 76 ? -6.316 13.234 8.914 1.00 86.81 76 SER A N 1
ATOM 523 C CA . SER A 1 76 ? -6.265 13.292 7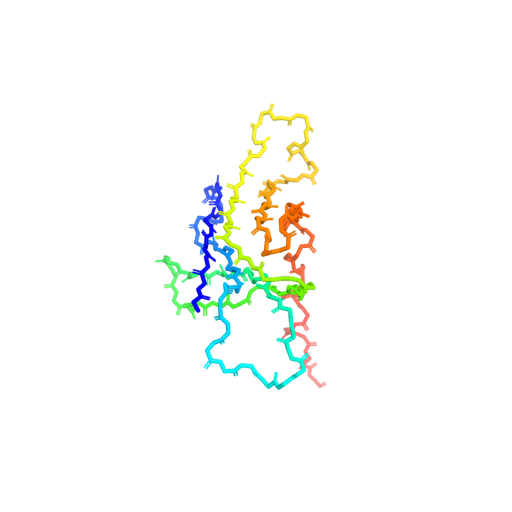.447 1.00 86.81 76 SER A CA 1
ATOM 524 C C . SER A 1 76 ? -5.719 12.020 6.796 1.00 86.81 76 SER A C 1
ATOM 526 O O . SER A 1 76 ? -5.808 11.882 5.579 1.00 86.81 76 SER A O 1
ATOM 528 N N . LYS A 1 77 ? -5.073 11.156 7.588 1.00 89.94 77 LYS A N 1
ATOM 529 C CA . LYS A 1 77 ? -4.382 9.933 7.151 1.00 89.94 77 LYS A CA 1
ATOM 530 C C . LYS A 1 77 ? -4.556 8.842 8.209 1.00 89.94 77 LYS A C 1
ATOM 532 O O . LYS A 1 77 ? -3.585 8.509 8.901 1.00 89.94 77 LYS A O 1
ATOM 537 N N . PRO A 1 78 ? -5.791 8.360 8.434 1.00 88.38 78 PRO A N 1
ATOM 538 C CA . PRO A 1 78 ? -6.053 7.357 9.457 1.00 88.38 78 PRO A CA 1
ATOM 539 C C . PRO A 1 78 ? -5.303 6.044 9.203 1.00 88.38 78 PRO A C 1
ATOM 541 O O . PRO A 1 78 ? -4.980 5.362 10.176 1.00 88.38 78 PRO A O 1
ATOM 544 N N . LEU A 1 79 ? -4.946 5.726 7.950 1.00 91.19 79 LEU A N 1
ATOM 545 C CA . LEU A 1 79 ? -4.088 4.586 7.619 1.00 91.19 79 LEU A CA 1
ATOM 546 C C . LEU A 1 79 ? -2.582 4.879 7.694 1.00 91.19 79 LEU A C 1
ATOM 548 O O . LEU A 1 79 ? -1.761 3.985 7.491 1.00 91.19 79 LEU A O 1
ATOM 552 N N . GLY A 1 80 ? -2.189 6.105 8.039 1.00 93.25 80 GLY A N 1
ATOM 553 C CA . GLY A 1 80 ? -0.793 6.511 8.147 1.00 93.25 80 GLY A CA 1
ATOM 554 C C . GLY A 1 80 ? -0.141 6.808 6.793 1.00 93.25 80 GLY A C 1
ATOM 555 O O . GLY A 1 80 ? -0.768 7.370 5.900 1.00 93.25 80 GLY A O 1
ATOM 556 N N . LEU A 1 81 ? 1.149 6.495 6.656 1.00 95.50 81 LEU A N 1
ATOM 557 C CA . LEU A 1 81 ? 1.921 6.745 5.432 1.00 95.50 81 LEU A CA 1
ATOM 558 C C . LEU A 1 81 ? 2.763 5.537 5.041 1.00 95.50 81 LEU A C 1
ATOM 560 O O . LEU A 1 81 ? 3.417 4.926 5.891 1.00 95.50 81 LEU A O 1
ATOM 564 N N . LEU A 1 82 ? 2.800 5.268 3.738 1.00 97.38 82 LEU A N 1
ATOM 565 C CA . LEU A 1 82 ? 3.746 4.351 3.118 1.00 97.38 82 LEU A CA 1
ATOM 566 C C . LEU A 1 82 ? 4.928 5.133 2.560 1.00 97.38 82 LEU A C 1
ATOM 568 O O . LEU A 1 82 ? 4.743 6.135 1.874 1.00 97.38 82 LEU A O 1
ATOM 572 N N . ALA A 1 83 ? 6.132 4.650 2.835 1.00 98.00 83 ALA A N 1
ATOM 573 C CA . ALA A 1 83 ? 7.374 5.153 2.278 1.00 98.00 83 ALA A CA 1
ATOM 574 C C . ALA A 1 83 ? 8.092 4.029 1.534 1.00 98.00 83 ALA A C 1
ATOM 576 O O . ALA A 1 83 ? 8.252 2.925 2.058 1.00 98.00 83 ALA A O 1
ATOM 577 N N . GLY A 1 84 ? 8.543 4.322 0.321 1.00 97.94 84 GLY A N 1
ATOM 578 C CA . GLY A 1 84 ? 9.302 3.396 -0.511 1.00 97.94 84 GLY A CA 1
ATOM 579 C C . GLY A 1 84 ? 10.631 4.016 -0.889 1.00 97.94 84 GLY A C 1
ATOM 580 O O . GLY A 1 84 ? 10.658 5.091 -1.487 1.00 97.94 84 GLY A O 1
ATOM 581 N N . GLY A 1 85 ? 11.725 3.346 -0.530 1.00 97.62 85 GLY A N 1
ATOM 582 C CA . GLY A 1 85 ? 13.042 3.677 -1.060 1.00 97.62 85 GLY A CA 1
ATOM 583 C C . GLY A 1 85 ? 13.172 3.070 -2.448 1.00 97.62 85 GLY A C 1
ATOM 584 O O . GLY A 1 85 ? 13.095 1.849 -2.586 1.00 97.62 85 GLY A O 1
ATOM 585 N N . MET A 1 86 ? 13.358 3.895 -3.467 1.00 95.88 86 MET A N 1
ATOM 586 C CA . MET A 1 86 ? 13.327 3.491 -4.870 1.00 95.88 86 MET A CA 1
ATOM 587 C C . MET A 1 86 ? 14.730 3.146 -5.391 1.00 95.88 86 MET A C 1
ATOM 589 O O . MET A 1 86 ? 15.746 3.566 -4.835 1.00 95.88 86 MET A O 1
ATOM 593 N N . SER A 1 87 ? 14.804 2.367 -6.470 1.00 93.88 87 SER A N 1
ATOM 594 C CA . SER A 1 87 ? 16.064 1.931 -7.088 1.00 93.88 87 SER A CA 1
ATOM 595 C C . SER A 1 87 ? 16.863 3.068 -7.734 1.00 93.88 87 SER A C 1
ATOM 597 O O . SER A 1 87 ? 18.053 2.910 -7.982 1.00 93.88 87 SER A O 1
ATOM 599 N N . ASP A 1 88 ? 16.217 4.198 -8.018 1.00 93.50 88 ASP A N 1
ATOM 600 C CA . ASP A 1 88 ? 16.834 5.425 -8.535 1.00 93.50 88 ASP A CA 1
ATOM 601 C C . ASP A 1 88 ? 17.365 6.352 -7.421 1.00 93.50 88 ASP A C 1
ATOM 603 O O . ASP A 1 88 ? 17.881 7.432 -7.702 1.00 93.50 88 ASP A O 1
ATOM 607 N N . GLY A 1 89 ? 17.266 5.928 -6.156 1.00 95.81 89 GLY A N 1
ATOM 608 C CA . GLY A 1 89 ? 17.731 6.681 -4.991 1.00 95.81 89 GLY A CA 1
ATOM 609 C C . GLY A 1 89 ? 16.718 7.680 -4.426 1.00 95.81 89 GLY A C 1
ATOM 610 O O . GLY A 1 89 ? 17.030 8.352 -3.442 1.00 95.81 89 GLY A O 1
ATOM 611 N N . VAL A 1 90 ? 15.514 7.781 -4.997 1.00 96.44 90 VAL A N 1
ATOM 612 C CA . VAL A 1 90 ? 14.441 8.649 -4.485 1.00 96.44 90 VAL A CA 1
ATOM 613 C C . VAL A 1 90 ? 13.636 7.936 -3.391 1.00 96.44 90 VAL A C 1
ATOM 615 O O . VAL A 1 90 ? 13.557 6.709 -3.345 1.00 96.44 90 VAL A O 1
ATOM 618 N N . VAL A 1 91 ? 13.018 8.705 -2.492 1.00 97.62 91 VAL A N 1
ATOM 619 C CA . VAL A 1 91 ? 11.985 8.207 -1.573 1.00 97.62 91 VAL A CA 1
ATOM 620 C C . VAL A 1 91 ? 10.641 8.772 -1.998 1.00 97.62 91 VAL A C 1
ATOM 622 O O . VAL A 1 91 ? 10.465 9.989 -2.041 1.00 97.62 91 VAL A O 1
ATOM 625 N N . ASN A 1 92 ? 9.688 7.884 -2.252 1.00 97.31 92 ASN A N 1
ATOM 626 C CA . ASN A 1 92 ? 8.311 8.256 -2.545 1.00 97.31 92 ASN A CA 1
ATOM 627 C C . ASN A 1 92 ? 7.413 7.969 -1.339 1.00 97.31 92 ASN A C 1
ATOM 629 O O . ASN A 1 92 ? 7.670 7.048 -0.557 1.00 97.31 92 ASN A O 1
ATOM 633 N N . LEU A 1 93 ? 6.365 8.782 -1.193 1.00 96.94 93 LEU A N 1
ATOM 634 C CA . LEU A 1 93 ? 5.359 8.651 -0.146 1.00 96.94 93 LEU A CA 1
ATOM 635 C C . LEU A 1 93 ? 3.985 8.418 -0.763 1.00 96.94 93 LEU A C 1
ATOM 637 O O . LEU A 1 93 ? 3.593 9.120 -1.694 1.00 96.94 93 LEU A O 1
ATOM 641 N N . TRP A 1 94 ? 3.235 7.492 -0.180 1.00 96.62 94 TRP A N 1
ATOM 642 C CA . TRP A 1 94 ? 1.854 7.212 -0.552 1.00 96.62 94 TRP A CA 1
ATOM 643 C C . TRP A 1 94 ? 0.939 7.335 0.659 1.00 96.62 94 TRP A C 1
ATOM 645 O O . TRP A 1 94 ? 1.315 6.997 1.785 1.00 96.62 94 TRP A O 1
ATOM 655 N N . ASN A 1 95 ? -0.276 7.820 0.403 1.00 94.00 95 ASN A N 1
ATOM 656 C CA . ASN A 1 95 ? -1.373 7.796 1.357 1.00 94.00 95 ASN A CA 1
ATOM 657 C C . ASN A 1 95 ? -2.230 6.540 1.095 1.00 94.00 95 ASN A C 1
ATOM 659 O O . ASN A 1 95 ? -2.954 6.522 0.094 1.00 94.00 95 ASN A O 1
ATOM 663 N N . PRO A 1 96 ? -2.179 5.507 1.957 1.00 94.12 96 PRO A N 1
ATOM 664 C CA . PRO A 1 96 ? -2.949 4.280 1.757 1.00 94.12 96 PRO A CA 1
ATOM 665 C C . PRO A 1 96 ? -4.460 4.534 1.741 1.00 94.12 96 PRO A C 1
ATOM 667 O O . PRO A 1 96 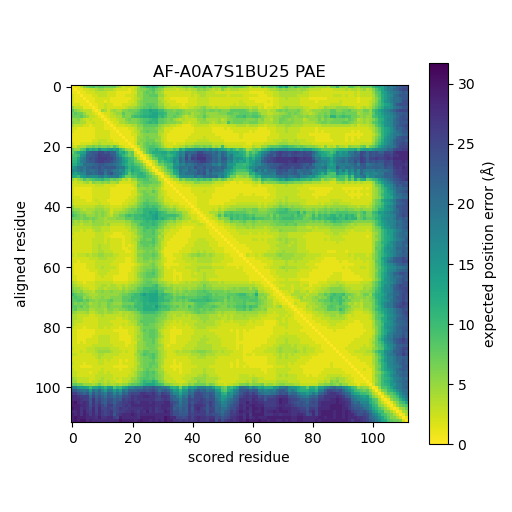? -5.177 3.857 1.013 1.00 94.12 96 PRO A O 1
ATOM 670 N N . ASP A 1 97 ? -4.936 5.554 2.466 1.00 90.44 97 ASP A N 1
ATOM 671 C CA . ASP A 1 97 ? -6.353 5.942 2.482 1.00 90.44 97 ASP A CA 1
ATOM 672 C C . ASP A 1 97 ? -6.873 6.339 1.097 1.00 90.44 97 ASP A C 1
ATOM 674 O O . ASP A 1 97 ? -8.028 6.097 0.782 1.00 90.44 97 ASP A O 1
ATOM 678 N N . SER A 1 98 ? -6.023 6.933 0.252 1.00 90.38 98 SER A N 1
ATOM 679 C CA . SER A 1 98 ? -6.393 7.270 -1.130 1.00 90.38 98 SER A CA 1
ATOM 680 C C . SER A 1 98 ? -6.162 6.136 -2.126 1.00 90.38 98 SER A C 1
ATOM 682 O O . SER A 1 98 ? -6.552 6.265 -3.280 1.00 90.38 98 SER A O 1
ATOM 684 N N . MET A 1 99 ? -5.467 5.073 -1.715 1.00 90.12 99 MET A N 1
ATOM 685 C CA . MET A 1 99 ? -5.201 3.911 -2.566 1.00 90.12 99 MET A CA 1
ATOM 686 C C . MET A 1 99 ? -6.290 2.856 -2.429 1.00 90.12 99 MET A C 1
ATOM 688 O O . MET A 1 99 ? -6.627 2.206 -3.411 1.00 90.12 99 MET A O 1
ATOM 692 N N . LEU A 1 100 ? -6.825 2.675 -1.220 1.00 85.12 100 LEU A N 1
ATOM 693 C CA . LEU A 1 100 ? -7.959 1.793 -1.003 1.00 85.12 100 LEU A CA 1
ATOM 694 C C . LEU A 1 100 ? -9.189 2.406 -1.670 1.00 85.12 100 LEU A C 1
ATOM 696 O O . LEU A 1 100 ? -9.772 3.362 -1.163 1.00 85.12 100 LEU A O 1
ATOM 700 N N . ASP A 1 101 ? -9.577 1.847 -2.814 1.00 64.06 101 ASP A N 1
ATOM 701 C CA . ASP A 1 101 ? -10.837 2.190 -3.456 1.00 64.06 101 ASP A CA 1
ATOM 702 C C . ASP A 1 101 ? -11.986 1.951 -2.470 1.00 64.06 101 ASP A C 1
ATOM 704 O O . ASP A 1 101 ? -12.171 0.852 -1.938 1.00 64.06 101 ASP A O 1
ATOM 708 N N . HIS A 1 102 ? -12.811 2.974 -2.260 1.00 50.84 102 HIS A N 1
ATOM 709 C CA . HIS A 1 102 ? -14.060 2.845 -1.511 1.00 50.84 102 HIS A CA 1
ATOM 710 C C . HIS A 1 102 ? -15.142 2.063 -2.285 1.00 50.84 102 HIS A C 1
ATOM 712 O O . HIS A 1 102 ? -16.270 1.945 -1.805 1.00 50.84 102 HIS A O 1
ATOM 718 N N . ASP A 1 103 ? -14.821 1.495 -3.451 1.00 42.19 103 ASP A N 1
ATOM 719 C CA . ASP A 1 103 ? -15.804 0.983 -4.407 1.00 42.19 103 ASP A CA 1
ATOM 720 C C . ASP A 1 103 ? -15.914 -0.552 -4.474 1.00 42.19 103 ASP A C 1
ATOM 722 O O . ASP A 1 103 ? -16.182 -1.152 -5.511 1.00 42.19 103 ASP A O 1
ATOM 726 N N . ALA A 1 104 ? -15.796 -1.219 -3.323 1.00 42.31 104 ALA A N 1
ATOM 727 C CA . ALA A 1 104 ? -16.239 -2.612 -3.171 1.00 42.31 104 ALA A CA 1
ATOM 728 C C . ALA A 1 104 ? -17.773 -2.748 -2.994 1.00 42.31 104 ALA A C 1
ATOM 730 O O . ALA A 1 104 ? -18.265 -3.848 -2.749 1.00 42.31 104 ALA A O 1
ATOM 731 N N . THR A 1 105 ? -18.539 -1.651 -3.110 1.00 36.75 105 THR A N 1
ATOM 732 C CA . THR A 1 105 ? -20.014 -1.639 -2.983 1.00 36.75 105 THR A CA 1
ATOM 733 C C . THR A 1 105 ? -20.743 -1.637 -4.340 1.00 36.75 105 THR A C 1
ATOM 735 O O . THR A 1 105 ? -21.922 -1.985 -4.391 1.00 36.75 105 THR A O 1
ATOM 738 N N . ALA A 1 106 ? -20.079 -1.346 -5.465 1.00 35.72 106 ALA A N 1
ATOM 739 C CA . ALA A 1 106 ? -20.734 -1.293 -6.781 1.00 35.72 106 ALA A CA 1
ATOM 740 C C . ALA A 1 106 ? -20.892 -2.651 -7.504 1.00 35.72 106 ALA A C 1
ATOM 742 O O . ALA A 1 106 ? -21.584 -2.726 -8.517 1.00 35.72 106 ALA A O 1
ATOM 743 N N . ALA A 1 107 ? -20.328 -3.750 -6.990 1.00 39.94 107 ALA A N 1
ATOM 744 C CA . ALA A 1 107 ? -20.431 -5.077 -7.621 1.00 39.94 107 ALA A CA 1
ATOM 745 C C . ALA A 1 107 ? -21.642 -5.921 -7.152 1.00 39.94 107 ALA A C 1
ATOM 747 O O . ALA A 1 107 ? -21.703 -7.118 -7.429 1.00 39.94 107 ALA A O 1
ATOM 748 N N . GLY A 1 108 ? -22.595 -5.321 -6.425 1.00 37.84 108 GLY A N 1
ATOM 749 C CA . GLY A 1 108 ? -23.717 -6.021 -5.781 1.00 37.84 108 GLY A CA 1
ATOM 750 C C . GLY A 1 108 ? -25.129 -5.612 -6.217 1.00 37.84 108 GLY A C 1
ATOM 751 O O . GLY A 1 108 ? -26.089 -6.051 -5.585 1.00 37.84 108 GLY A O 1
ATOM 752 N N . HIS A 1 109 ? -25.306 -4.783 -7.253 1.00 37.38 109 HIS A N 1
ATOM 753 C CA . HIS A 1 109 ? -26.647 -4.388 -7.700 1.00 37.38 109 HIS A CA 1
ATOM 754 C C . HIS A 1 109 ? -26.782 -4.341 -9.226 1.00 37.38 109 HIS A C 1
ATOM 756 O O . HIS A 1 109 ? -26.781 -3.280 -9.841 1.00 37.38 109 HIS A O 1
ATOM 762 N N . HIS A 1 110 ? -26.961 -5.512 -9.833 1.00 31.42 110 HIS A N 1
ATOM 763 C CA . HIS A 1 110 ? -27.780 -5.617 -11.037 1.00 31.42 110 HIS A CA 1
ATOM 764 C C . HIS A 1 110 ? -28.631 -6.884 -10.929 1.00 31.42 110 HIS A C 1
ATOM 766 O O . HIS A 1 110 ? -28.255 -7.974 -11.355 1.00 31.42 110 HIS A O 1
ATOM 772 N N . VAL A 1 111 ? -29.761 -6.725 -10.241 1.00 40.31 111 VAL A N 1
ATOM 773 C CA . VAL A 1 111 ? -30.932 -7.588 -10.375 1.00 40.31 111 VAL A CA 1
ATOM 774 C C . VAL A 1 111 ? -31.925 -6.893 -11.301 1.00 40.31 111 VAL A C 1
ATOM 776 O O . VAL A 1 111 ? -32.115 -5.683 -11.186 1.00 40.31 111 VAL A O 1
ATOM 779 N N . ALA A 1 112 ? -32.576 -7.729 -12.115 1.00 39.75 112 ALA A N 1
ATOM 780 C CA . ALA A 1 112 ? -33.569 -7.469 -13.162 1.00 39.75 112 ALA A CA 1
ATOM 781 C C . ALA A 1 112 ? -32.991 -7.218 -14.563 1.00 39.75 112 ALA A C 1
ATOM 783 O O . ALA A 1 112 ? -32.419 -6.137 -14.818 1.00 39.75 112 ALA A O 1
#

Nearest PDB structures (foldseek):
  8rgg-assembly1_D  TM=7.150E-01  e=2.644E-02  Homo sapiens
  6c24-assembly1_N  TM=6.452E-01  e=1.325E+00  Homo sapiens
  5imt-assembly1_A  TM=4.291E-01  e=9.111E+00  Streptococcus intermedius

Secondary structure (DSSP, 8-state):
-EEEEE---GGGTTEEEEEE---SS--TT--SEEEEEEE--TTSSS--EEEEEEEESS-EEEEEEE--TTSGGGGT-TT-EEEEEETTS-EEEE-HHHHS-S-SSGGG----

Foldseek 3Di:
DWEKEAQPDPVQRQKMKIWAADDPDDPPPQQWMKIWIWRQPPPDDPGIDTQFMDIGNFTFPYKYFDQCPPPPCCVVQVSGKIWTQTPVRDIDIDRVVVGRDPPPPPVPDDDD

Mean predicted aligned error: 7.83 Å